Protein AF-A0A7C1UUX0-F1 (afdb_monomer_lite)

Secondary structure (DSSP, 8-state):
-----PPPEE-TTT--EE-HHHHHHH-TTS-HHHHHHHHH-TTPPP--HHHHHHSPPPP----HHHHHHHHHHHHTTS----

Foldseek 3Di:
DPPPQDDWAAAPPPGDTAGLVNQCVVPVVDDPVRSSCQVVDPVHGDHHPVCVVPDDDDPDDDDPVVVVVVVVVVVVPPDPDD

Structure (mmCIF, N/CA/C/O backbone):
data_AF-A0A7C1UUX0-F1
#
_entry.id   AF-A0A7C1UUX0-F1
#
loop_
_atom_site.group_PDB
_atom_site.id
_atom_site.type_symbol
_atom_site.label_atom_id
_atom_site.label_alt_id
_atom_site.label_comp_id
_atom_site.label_asym_id
_atom_site.label_entity_id
_atom_site.label_seq_id
_atom_site.pdbx_PDB_ins_code
_atom_site.Cartn_x
_atom_site.Cartn_y
_atom_site.Cartn_z
_atom_site.occupancy
_atom_site.B_iso_or_equiv
_atom_site.auth_seq_id
_atom_site.auth_comp_id
_atom_site.auth_asym_id
_atom_site.auth_atom_id
_atom_site.pdbx_PDB_model_num
ATOM 1 N N . MET A 1 1 ? 26.025 -1.147 -15.135 1.00 41.34 1 MET A N 1
ATOM 2 C CA . MET A 1 1 ? 24.662 -1.201 -14.565 1.00 41.34 1 MET A CA 1
ATOM 3 C C . MET A 1 1 ? 24.703 -0.696 -13.133 1.00 41.34 1 MET A C 1
ATOM 5 O O . MET A 1 1 ? 25.108 -1.423 -12.234 1.00 41.34 1 MET A O 1
ATOM 9 N N . THR A 1 2 ? 24.378 0.576 -12.925 1.00 42.69 2 THR A N 1
ATOM 10 C CA . THR A 1 2 ? 24.290 1.170 -11.589 1.00 42.69 2 THR A CA 1
ATOM 11 C C . THR A 1 2 ? 23.082 0.565 -10.878 1.00 42.69 2 THR A C 1
ATOM 13 O O . THR A 1 2 ? 21.935 0.821 -11.239 1.00 42.69 2 THR A O 1
ATOM 16 N N . LYS A 1 3 ? 23.328 -0.291 -9.879 1.00 48.03 3 LYS A N 1
ATOM 17 C CA . LYS A 1 3 ? 22.294 -0.713 -8.931 1.00 48.03 3 LYS A CA 1
ATOM 18 C C . LYS A 1 3 ? 21.824 0.553 -8.213 1.00 48.03 3 LYS A C 1
ATOM 20 O O . LYS A 1 3 ? 22.452 0.956 -7.240 1.00 48.03 3 LYS A O 1
ATOM 25 N N . LYS A 1 4 ? 20.766 1.209 -8.708 1.00 59.31 4 LYS A N 1
ATOM 26 C CA . LYS A 1 4 ? 20.034 2.219 -7.931 1.00 59.31 4 LYS A CA 1
ATOM 27 C C . LYS A 1 4 ? 19.659 1.535 -6.617 1.00 59.31 4 LYS A C 1
ATOM 29 O O . LYS A 1 4 ? 18.810 0.642 -6.632 1.00 59.31 4 LYS A O 1
ATOM 34 N N . GLN A 1 5 ? 20.349 1.880 -5.529 1.00 59.06 5 GLN A N 1
ATOM 35 C CA . GLN A 1 5 ? 19.907 1.540 -4.184 1.00 59.06 5 GLN A CA 1
ATOM 36 C C . GLN A 1 5 ? 18.532 2.180 -4.044 1.00 59.06 5 GLN A C 1
ATOM 38 O O . GLN A 1 5 ? 18.401 3.401 -4.091 1.00 59.06 5 GLN A O 1
ATOM 43 N N . LEU A 1 6 ? 17.496 1.347 -4.028 1.00 66.00 6 LEU A N 1
ATOM 44 C CA . LEU A 1 6 ? 16.143 1.834 -3.832 1.00 66.00 6 LEU A CA 1
ATOM 45 C C . LEU A 1 6 ? 16.048 2.347 -2.401 1.00 66.00 6 LEU A C 1
ATOM 47 O O . LEU A 1 6 ? 16.511 1.687 -1.469 1.00 66.00 6 LEU A O 1
ATOM 51 N N . HIS A 1 7 ? 15.501 3.548 -2.263 1.00 78.81 7 HIS A N 1
ATOM 52 C CA . HIS A 1 7 ? 15.308 4.194 -0.977 1.00 78.81 7 HIS A CA 1
ATOM 53 C C . HIS A 1 7 ? 14.306 3.395 -0.132 1.00 78.81 7 HIS A C 1
ATOM 55 O O . HIS A 1 7 ? 13.471 2.660 -0.659 1.00 78.81 7 HIS A O 1
ATOM 61 N N . THR A 1 8 ? 14.401 3.500 1.190 1.00 89.81 8 THR A N 1
ATOM 62 C CA . THR A 1 8 ? 13.382 2.961 2.094 1.00 89.81 8 THR A CA 1
ATOM 63 C C . THR A 1 8 ? 12.172 3.893 2.112 1.00 89.81 8 THR A C 1
ATOM 65 O O . THR A 1 8 ? 12.313 5.116 2.034 1.00 89.81 8 THR A O 1
ATOM 68 N N . ARG A 1 9 ? 10.963 3.332 2.213 1.00 91.31 9 ARG A N 1
ATOM 69 C CA . ARG A 1 9 ? 9.735 4.114 2.436 1.00 91.31 9 ARG A CA 1
ATOM 70 C C . ARG A 1 9 ? 9.170 3.836 3.813 1.00 91.31 9 ARG A C 1
ATOM 72 O O . ARG A 1 9 ? 9.322 2.742 4.336 1.00 91.31 9 ARG A O 1
ATOM 79 N N . LYS A 1 10 ? 8.498 4.823 4.396 1.00 93.69 10 LYS A N 1
ATOM 80 C CA . LYS A 1 10 ? 7.822 4.666 5.684 1.00 93.69 10 LYS A CA 1
ATOM 81 C C . LYS A 1 10 ? 6.417 4.105 5.493 1.00 93.69 10 LYS A C 1
ATOM 83 O O . LYS A 1 10 ? 5.712 4.496 4.561 1.00 93.69 10 LYS A O 1
ATOM 88 N N . CYS A 1 11 ? 6.013 3.212 6.392 1.00 93.62 11 CYS A N 1
ATOM 89 C CA . CYS A 1 11 ? 4.636 2.752 6.501 1.00 93.62 11 CYS A CA 1
ATOM 90 C C . CYS A 1 11 ? 3.703 3.941 6.758 1.00 93.62 11 CYS A C 1
ATOM 92 O O . CYS A 1 11 ? 3.981 4.759 7.630 1.00 93.62 11 CYS A O 1
ATOM 94 N N . GLY A 1 12 ? 2.557 3.986 6.079 1.00 91.12 12 GLY A N 1
ATOM 95 C CA . GLY A 1 12 ? 1.584 5.069 6.249 1.00 91.12 12 GLY A CA 1
ATOM 96 C C . GLY A 1 12 ? 0.884 5.144 7.612 1.00 91.12 12 GLY A C 1
ATOM 97 O O . GLY A 1 12 ? 0.239 6.150 7.872 1.00 91.12 12 GLY A O 1
ATOM 98 N N . ASP A 1 13 ? 0.994 4.109 8.453 1.00 92.81 13 ASP A N 1
ATOM 99 C CA . ASP A 1 13 ? 0.325 4.046 9.760 1.00 92.81 13 ASP A CA 1
ATOM 100 C C . ASP A 1 13 ? 1.333 4.068 10.922 1.00 92.81 13 ASP A C 1
ATOM 102 O O . ASP A 1 13 ? 1.218 4.895 11.817 1.00 92.81 13 ASP A O 1
ATOM 106 N N . CYS A 1 14 ? 2.331 3.173 10.926 1.00 93.62 14 CYS A N 1
ATOM 107 C CA . CYS A 1 14 ? 3.297 3.049 12.030 1.00 93.62 14 CYS A CA 1
ATOM 108 C C . CYS A 1 14 ? 4.674 3.667 11.749 1.00 93.62 14 CYS A C 1
ATOM 110 O O . CYS A 1 14 ? 5.594 3.476 12.539 1.00 93.62 14 CYS A O 1
ATOM 112 N N . GLU A 1 15 ? 4.846 4.324 10.598 1.00 94.12 15 GLU A N 1
ATOM 113 C CA . GLU A 1 15 ? 6.090 4.967 10.141 1.00 94.12 15 GLU A CA 1
ATOM 114 C C . GLU A 1 15 ? 7.335 4.069 10.033 1.00 94.12 15 GLU A C 1
ATOM 116 O O . GLU A 1 15 ? 8.406 4.543 9.649 1.00 94.12 15 GLU A O 1
ATOM 121 N N . LYS A 1 16 ? 7.201 2.763 10.295 1.00 93.69 16 LYS A N 1
ATOM 122 C CA . LYS A 1 16 ? 8.275 1.779 10.145 1.00 93.69 16 LYS A CA 1
ATOM 123 C C . LYS A 1 16 ? 8.861 1.836 8.738 1.00 93.69 16 LYS A C 1
ATOM 125 O O . LYS A 1 16 ? 8.121 1.893 7.755 1.00 93.69 16 LYS A O 1
ATOM 130 N N . GLU A 1 17 ? 10.183 1.770 8.645 1.00 94.19 17 GLU A N 1
ATOM 131 C CA . GLU A 1 17 ? 10.876 1.718 7.364 1.00 94.19 17 GLU A CA 1
ATOM 132 C C . GLU A 1 17 ? 10.672 0.368 6.672 1.00 94.19 17 GLU A C 1
ATOM 134 O O . GLU A 1 17 ? 10.842 -0.704 7.256 1.00 94.19 17 GLU A O 1
ATOM 139 N N . ILE A 1 18 ? 10.310 0.441 5.399 1.00 92.25 18 ILE A N 1
ATOM 140 C CA . ILE A 1 18 ? 10.050 -0.682 4.514 1.00 92.25 18 ILE A CA 1
ATOM 141 C C . ILE A 1 18 ? 11.089 -0.600 3.395 1.00 92.25 18 ILE A C 1
ATOM 143 O O . ILE A 1 18 ? 11.055 0.337 2.591 1.00 92.25 18 ILE A O 1
ATOM 147 N N . PRO A 1 19 ? 12.036 -1.548 3.323 1.00 93.12 19 PRO A N 1
ATOM 148 C CA . PRO A 1 19 ? 12.919 -1.658 2.176 1.00 93.12 19 PRO A CA 1
ATOM 149 C C . PRO A 1 19 ? 12.150 -2.227 0.984 1.00 93.12 19 PRO A C 1
ATOM 151 O O . PRO A 1 19 ? 11.266 -3.069 1.145 1.00 93.12 19 PRO A O 1
ATOM 154 N N . PHE A 1 20 ? 12.542 -1.842 -0.229 1.00 91.38 20 PHE A N 1
ATOM 155 C CA . PHE A 1 20 ? 11.907 -2.327 -1.456 1.00 91.38 20 PHE A CA 1
ATOM 156 C C . PHE A 1 20 ? 11.842 -3.861 -1.557 1.00 91.38 20 PHE A C 1
ATOM 158 O O . PHE A 1 20 ? 10.826 -4.431 -1.942 1.00 91.38 20 PHE A O 1
ATOM 165 N N . GLN A 1 21 ? 12.912 -4.556 -1.158 1.00 90.19 21 GLN A N 1
ATOM 166 C CA . GLN A 1 21 ? 12.915 -6.023 -1.128 1.00 90.19 21 GLN A CA 1
ATOM 167 C C . GLN A 1 21 ? 11.898 -6.594 -0.130 1.00 90.19 21 GLN A C 1
ATOM 169 O O . GLN A 1 21 ? 11.322 -7.648 -0.384 1.00 90.19 21 GLN A O 1
ATOM 174 N N . GLY A 1 22 ? 11.663 -5.898 0.987 1.00 89.50 22 GLY A N 1
ATOM 175 C CA . GLY A 1 22 ? 10.612 -6.248 1.940 1.00 89.50 22 GLY A CA 1
ATOM 176 C C . GLY A 1 22 ? 9.232 -6.110 1.303 1.00 89.50 22 GLY A C 1
ATOM 177 O O . GLY A 1 22 ? 8.455 -7.056 1.334 1.00 89.50 22 GLY A O 1
ATOM 178 N N . PHE A 1 23 ? 8.983 -4.988 0.625 1.00 90.75 23 PHE A N 1
ATOM 179 C CA . PHE A 1 23 ? 7.743 -4.755 -0.117 1.00 90.75 23 PHE A CA 1
ATOM 180 C C . PHE A 1 23 ? 7.463 -5.843 -1.167 1.00 90.75 23 PHE A C 1
ATOM 182 O O . PHE A 1 23 ? 6.348 -6.357 -1.234 1.00 90.75 23 PHE A O 1
ATOM 189 N N . LEU A 1 24 ? 8.470 -6.250 -1.947 1.00 91.44 24 LEU A N 1
ATOM 190 C CA . LEU A 1 24 ? 8.314 -7.331 -2.928 1.00 91.44 24 LEU A CA 1
ATOM 191 C C . LEU A 1 24 ? 8.074 -8.698 -2.284 1.00 91.44 24 LEU A C 1
ATOM 193 O O . LEU A 1 24 ? 7.270 -9.477 -2.788 1.00 91.44 24 LEU A O 1
ATOM 197 N N . ARG A 1 25 ? 8.738 -8.999 -1.160 1.00 89.94 25 ARG A N 1
ATOM 198 C CA . ARG A 1 25 ? 8.507 -10.254 -0.428 1.00 89.94 25 ARG A CA 1
ATOM 199 C C . ARG A 1 25 ? 7.064 -10.349 0.072 1.00 89.94 25 ARG A C 1
ATOM 201 O O . ARG A 1 25 ? 6.497 -11.437 0.069 1.00 89.94 25 ARG A O 1
ATOM 208 N N . GLU A 1 26 ? 6.483 -9.229 0.491 1.00 88.38 26 GLU A N 1
ATOM 209 C CA . GLU A 1 26 ? 5.086 -9.156 0.930 1.00 88.38 26 GLU A CA 1
ATOM 210 C C . GLU A 1 26 ? 4.089 -9.223 -0.243 1.00 88.38 26 GLU A C 1
ATOM 212 O O . GLU A 1 26 ? 2.929 -9.573 -0.037 1.00 88.38 26 GLU A O 1
ATOM 217 N N . ASN A 1 27 ? 4.531 -8.946 -1.476 1.00 88.12 27 ASN A N 1
ATOM 218 C CA . ASN A 1 27 ? 3.691 -8.894 -2.675 1.00 88.12 27 ASN A CA 1
ATOM 219 C C . ASN A 1 27 ? 4.270 -9.768 -3.809 1.00 88.12 27 ASN A C 1
ATOM 221 O O . ASN A 1 27 ? 4.699 -9.242 -4.838 1.00 88.12 27 ASN A O 1
ATOM 225 N N . PRO A 1 28 ? 4.267 -11.108 -3.663 1.00 89.31 28 PRO A N 1
ATOM 226 C CA . PRO A 1 28 ? 4.975 -12.017 -4.572 1.00 89.31 28 PRO A CA 1
ATOM 227 C C . PRO A 1 28 ? 4.390 -12.085 -5.991 1.00 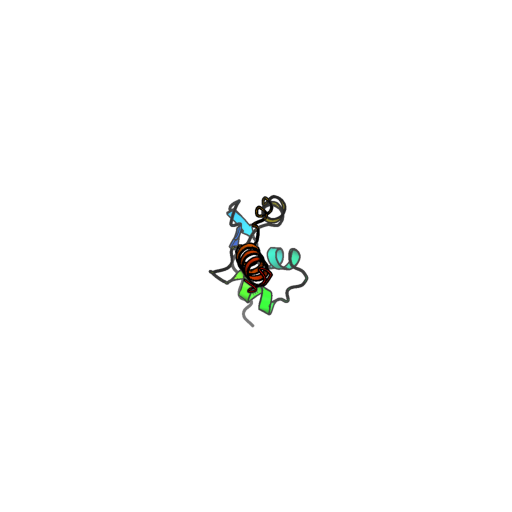89.31 28 PRO A C 1
ATOM 229 O O . PRO A 1 28 ? 5.029 -12.615 -6.894 1.00 89.31 28 PRO A O 1
ATOM 232 N N . THR A 1 29 ? 3.178 -11.571 -6.206 1.00 91.69 29 THR A N 1
ATOM 233 C CA . THR A 1 29 ? 2.533 -11.505 -7.527 1.00 91.69 29 THR A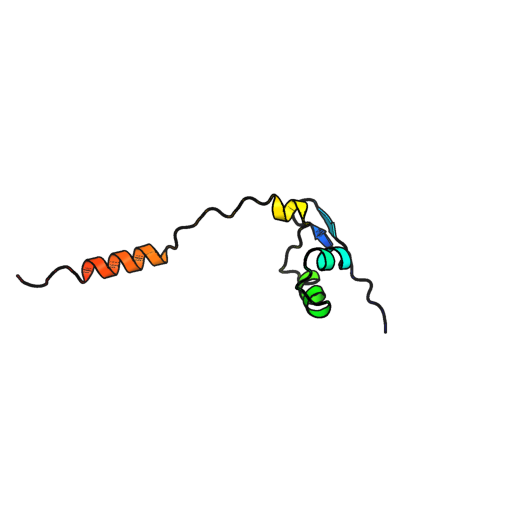 CA 1
ATOM 234 C C . THR A 1 29 ? 3.015 -10.330 -8.378 1.00 91.69 29 THR A C 1
ATOM 236 O O . THR A 1 29 ? 2.634 -10.233 -9.544 1.00 91.69 29 THR A O 1
ATOM 239 N N . ILE A 1 30 ? 3.820 -9.429 -7.808 1.00 91.69 30 ILE A N 1
ATOM 240 C CA . ILE A 1 30 ? 4.321 -8.228 -8.470 1.00 91.69 30 ILE A CA 1
ATOM 241 C C . ILE A 1 30 ? 5.766 -8.472 -8.912 1.00 91.69 30 ILE A C 1
ATOM 243 O O . ILE A 1 30 ? 6.627 -8.854 -8.122 1.00 91.69 30 ILE A O 1
ATOM 247 N N . ASP A 1 31 ? 6.034 -8.235 -10.189 1.00 92.25 31 ASP A N 1
ATOM 248 C CA . ASP A 1 31 ? 7.367 -8.278 -10.774 1.00 92.25 31 ASP A CA 1
ATOM 249 C C . ASP A 1 31 ? 8.221 -7.069 -10.347 1.00 92.25 31 ASP A C 1
ATOM 251 O O . ASP A 1 31 ? 7.721 -6.045 -9.886 1.00 92.25 31 ASP A O 1
ATOM 255 N N . ASN A 1 32 ? 9.545 -7.170 -10.495 1.00 90.44 32 ASN A N 1
ATOM 256 C CA . AS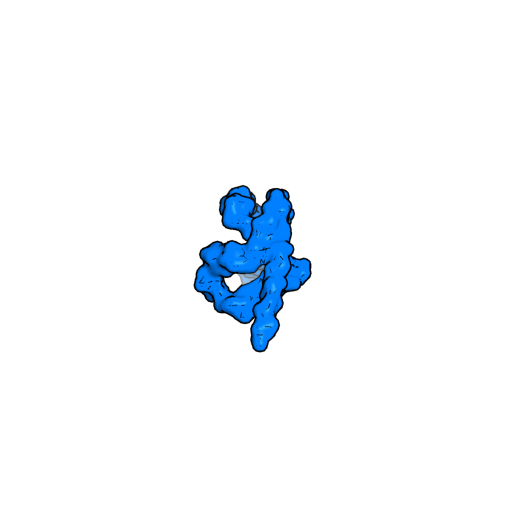N A 1 32 ? 10.471 -6.136 -10.019 1.00 90.44 32 ASN A CA 1
ATOM 257 C C . ASN A 1 32 ? 10.239 -4.756 -10.655 1.00 90.44 32 ASN A C 1
ATOM 259 O O . ASN A 1 32 ? 10.442 -3.748 -9.978 1.00 90.44 32 ASN A O 1
ATOM 263 N N . GLU A 1 33 ? 9.880 -4.697 -11.939 1.00 90.56 33 GLU A N 1
ATOM 264 C CA . GLU A 1 33 ? 9.695 -3.431 -12.661 1.00 90.56 33 GLU A CA 1
ATOM 265 C C . GLU A 1 33 ? 8.431 -2.736 -12.172 1.00 90.56 33 GLU A C 1
ATOM 267 O O . GLU A 1 33 ? 8.503 -1.639 -11.614 1.00 90.56 33 GLU A O 1
ATOM 272 N N . ARG A 1 34 ? 7.296 -3.438 -12.229 1.00 91.19 34 ARG A N 1
ATOM 273 C CA . ARG A 1 34 ? 6.028 -2.934 -11.696 1.00 91.19 34 ARG A CA 1
ATOM 274 C C . ARG A 1 34 ? 6.102 -2.616 -10.207 1.00 91.19 34 ARG A C 1
ATOM 276 O O . ARG A 1 34 ? 5.495 -1.654 -9.740 1.00 91.19 34 ARG A O 1
ATOM 283 N N . GLY A 1 35 ? 6.847 -3.416 -9.450 1.00 91.56 35 GLY A N 1
ATOM 284 C CA . GLY A 1 35 ? 7.087 -3.185 -8.035 1.00 91.56 35 GLY A CA 1
ATOM 285 C C . GLY A 1 35 ? 7.753 -1.840 -7.792 1.00 91.56 35 GLY A C 1
ATOM 286 O O . GLY A 1 35 ? 7.313 -1.119 -6.899 1.00 91.56 35 GLY A O 1
ATOM 287 N N . ARG A 1 36 ? 8.771 -1.476 -8.586 1.00 91.06 36 ARG A N 1
ATOM 288 C CA . ARG A 1 36 ? 9.439 -0.167 -8.479 1.00 91.06 36 ARG A CA 1
ATOM 289 C C . ARG A 1 36 ? 8.473 0.967 -8.772 1.00 91.06 36 ARG A C 1
ATOM 291 O O . ARG A 1 36 ? 8.401 1.891 -7.973 1.00 91.06 36 ARG A O 1
ATOM 298 N N . ASP A 1 37 ? 7.692 0.862 -9.843 1.00 91.25 37 ASP A N 1
ATOM 299 C CA . ASP A 1 37 ? 6.730 1.906 -10.212 1.00 91.25 37 ASP A CA 1
ATOM 300 C C . ASP A 1 37 ? 5.693 2.142 -9.106 1.00 91.25 37 ASP A C 1
ATOM 302 O O . ASP A 1 37 ? 5.364 3.282 -8.775 1.00 91.25 37 ASP A O 1
ATOM 306 N N . LEU A 1 38 ? 5.198 1.063 -8.491 1.00 91.38 38 LEU A N 1
ATOM 307 C CA . LEU A 1 38 ? 4.250 1.150 -7.380 1.00 91.38 38 LEU A CA 1
ATOM 308 C C . LEU A 1 38 ? 4.905 1.698 -6.111 1.00 91.38 38 LEU A C 1
ATOM 310 O O . LEU A 1 38 ? 4.309 2.520 -5.412 1.00 91.38 38 LEU A O 1
ATOM 314 N N . PHE A 1 39 ? 6.119 1.242 -5.811 1.00 91.31 39 PHE A N 1
ATOM 315 C CA . PHE A 1 39 ? 6.837 1.625 -4.605 1.00 91.31 39 PHE A CA 1
ATOM 316 C C . PHE A 1 39 ? 7.316 3.075 -4.658 1.00 91.31 39 PHE A C 1
ATOM 318 O O . PHE A 1 39 ? 7.229 3.761 -3.648 1.00 91.31 39 PHE A O 1
ATOM 325 N N . ASP A 1 40 ? 7.729 3.580 -5.818 1.00 89.75 40 ASP A N 1
ATOM 326 C CA . ASP A 1 40 ? 8.177 4.967 -5.995 1.00 89.75 40 ASP A CA 1
ATOM 327 C C . ASP A 1 40 ? 7.008 5.939 -6.257 1.00 89.75 40 ASP A C 1
ATOM 329 O O . ASP A 1 40 ? 7.190 7.158 -6.241 1.00 89.75 40 ASP A O 1
ATOM 333 N N . SER A 1 41 ? 5.785 5.432 -6.462 1.00 90.38 41 SER A N 1
ATOM 334 C CA . SER A 1 41 ? 4.618 6.276 -6.721 1.00 90.38 41 SER A CA 1
ATOM 335 C C . SER A 1 41 ? 4.267 7.158 -5.510 1.00 90.38 41 SER A C 1
ATOM 337 O O . SER A 1 41 ? 3.978 6.633 -4.425 1.00 90.38 41 SER A O 1
ATOM 339 N N . PRO A 1 42 ? 4.185 8.495 -5.676 1.00 87.69 42 PRO A N 1
ATOM 340 C CA . PRO A 1 42 ? 3.782 9.405 -4.602 1.00 87.69 42 PRO A CA 1
ATOM 341 C C . PRO A 1 42 ? 2.288 9.295 -4.267 1.00 87.69 42 PRO A C 1
ATOM 343 O O . PRO A 1 42 ? 1.856 9.731 -3.205 1.00 87.69 42 PRO A O 1
ATOM 346 N N . ILE A 1 43 ? 1.495 8.706 -5.167 1.00 91.19 43 ILE A N 1
ATOM 347 C CA . ILE A 1 43 ? 0.047 8.520 -5.004 1.00 91.19 43 ILE A CA 1
ATOM 348 C C . ILE A 1 43 ? -0.239 7.310 -4.105 1.00 91.19 43 ILE A C 1
ATOM 350 O O . ILE A 1 43 ? -1.267 7.253 -3.431 1.00 91.19 43 ILE A O 1
ATOM 354 N N . ILE A 1 44 ? 0.669 6.332 -4.092 1.00 89.44 44 ILE A N 1
ATOM 355 C CA . ILE A 1 44 ? 0.496 5.086 -3.354 1.00 89.44 44 ILE A CA 1
ATOM 356 C C . ILE A 1 44 ? 1.118 5.225 -1.968 1.00 89.44 44 ILE A C 1
ATOM 358 O O . ILE A 1 44 ? 2.294 5.562 -1.801 1.00 89.44 44 ILE A O 1
ATOM 362 N N . THR A 1 45 ? 0.311 4.924 -0.954 1.00 91.06 45 THR A N 1
ATOM 363 C CA . THR A 1 45 ? 0.781 4.749 0.417 1.00 91.06 45 THR A CA 1
ATOM 364 C C . THR A 1 45 ? 1.182 3.294 0.627 1.00 91.06 45 THR A C 1
ATOM 366 O O . THR A 1 45 ? 0.375 2.389 0.416 1.00 91.06 45 THR A O 1
ATOM 369 N N . VAL A 1 46 ? 2.425 3.074 1.051 1.00 91.81 46 VAL A N 1
ATOM 370 C CA . VAL A 1 46 ? 2.939 1.743 1.387 1.00 91.81 46 VAL A CA 1
ATOM 371 C C . VAL A 1 46 ? 2.623 1.446 2.852 1.00 91.81 46 VAL A C 1
ATOM 373 O O . VAL A 1 46 ? 2.754 2.314 3.717 1.00 91.81 46 VAL A O 1
ATOM 376 N N . TYR A 1 47 ? 2.208 0.216 3.133 1.00 92.19 47 TYR A N 1
ATOM 377 C CA . TYR A 1 47 ? 1.925 -0.264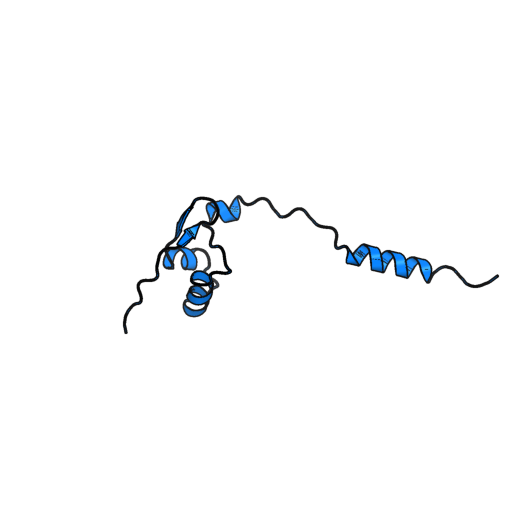 4.482 1.00 92.19 47 TYR A CA 1
ATOM 378 C C . TYR A 1 47 ? 2.772 -1.494 4.767 1.00 92.19 47 TYR A C 1
ATOM 380 O O . TYR A 1 47 ? 3.018 -2.282 3.859 1.00 92.19 47 TYR A O 1
ATOM 388 N N . CYS A 1 48 ? 3.203 -1.667 6.016 1.00 91.62 48 CYS A N 1
ATOM 389 C CA . CYS A 1 48 ? 3.743 -2.948 6.443 1.00 91.62 48 CYS A CA 1
ATOM 390 C C . CYS A 1 48 ? 2.597 -3.958 6.577 1.00 91.62 48 CYS A C 1
ATOM 392 O O . CYS A 1 48 ? 1.443 -3.584 6.829 1.00 91.62 48 CYS A O 1
ATOM 394 N N . THR A 1 49 ? 2.928 -5.238 6.454 1.00 90.44 49 THR A N 1
ATOM 395 C CA . THR A 1 49 ? 1.984 -6.356 6.609 1.00 90.44 49 THR A CA 1
ATOM 396 C C . THR A 1 49 ? 1.115 -6.257 7.862 1.00 90.44 49 THR A C 1
ATOM 398 O O . THR A 1 49 ? -0.102 -6.408 7.781 1.00 90.44 49 THR A O 1
ATOM 401 N N . GLU A 1 50 ? 1.700 -5.944 9.018 1.00 91.44 50 GLU A N 1
ATOM 402 C CA . GLU A 1 50 ? 0.951 -5.854 10.277 1.00 91.44 50 GLU A CA 1
ATOM 403 C C . GLU A 1 50 ? -0.122 -4.756 10.262 1.00 91.44 50 GLU A C 1
ATOM 405 O O . GLU A 1 50 ? -1.254 -4.996 10.685 1.00 91.44 50 GLU A O 1
ATOM 410 N N . CYS A 1 51 ? 0.215 -3.557 9.777 1.00 91.81 51 CYS A N 1
ATOM 411 C CA . CYS A 1 51 ? -0.733 -2.444 9.693 1.00 91.81 51 CYS A CA 1
ATOM 412 C C . CYS A 1 51 ? -1.802 -2.703 8.634 1.00 91.81 51 CYS A C 1
ATOM 414 O O . CYS A 1 51 ? -2.977 -2.427 8.870 1.00 91.81 51 CYS A O 1
ATOM 416 N N . PHE A 1 52 ? -1.414 -3.287 7.499 1.00 89.50 52 PHE A N 1
ATOM 417 C CA . PHE A 1 52 ? -2.355 -3.642 6.444 1.00 89.50 52 PHE A CA 1
ATOM 418 C C . PHE A 1 52 ? -3.416 -4.635 6.938 1.00 89.50 52 PHE A C 1
ATOM 420 O O . PHE A 1 52 ? -4.605 -4.420 6.708 1.00 89.50 52 PHE A O 1
ATOM 427 N N . LEU A 1 53 ? -3.003 -5.677 7.667 1.00 89.38 53 LEU A N 1
ATOM 428 C CA . LEU A 1 53 ? -3.902 -6.722 8.170 1.00 89.38 53 LEU A CA 1
ATOM 429 C C . LEU A 1 53 ? -4.785 -6.265 9.336 1.00 89.38 53 LEU A C 1
ATOM 431 O O . LEU A 1 53 ? -5.902 -6.751 9.484 1.00 89.38 53 LEU A O 1
ATOM 435 N N . LYS A 1 54 ? -4.308 -5.332 10.167 1.00 90.94 54 LYS A N 1
ATOM 436 C CA . LYS A 1 54 ? -5.092 -4.771 11.282 1.00 90.94 54 LYS A CA 1
ATOM 437 C C . LYS A 1 54 ? -6.059 -3.674 10.844 1.00 90.94 54 LYS A C 1
ATOM 439 O O . LYS A 1 54 ? -6.809 -3.155 11.673 1.00 90.94 54 LYS A O 1
ATOM 444 N N . ARG A 1 55 ? -6.032 -3.275 9.571 1.00 85.25 55 ARG A N 1
ATOM 445 C CA . ARG A 1 55 ? -6.863 -2.179 9.092 1.00 85.25 55 ARG A CA 1
ATOM 446 C C . ARG A 1 55 ? -8.333 -2.596 9.143 1.00 85.25 55 ARG A C 1
ATOM 448 O O . ARG A 1 55 ? -8.678 -3.624 8.563 1.00 85.25 55 ARG A O 1
ATOM 455 N N . PRO A 1 56 ? -9.208 -1.814 9.801 1.00 86.81 56 PRO A N 1
ATOM 456 C CA . PRO A 1 56 ? -10.618 -2.152 9.855 1.00 86.81 56 PRO A CA 1
ATOM 457 C C . PRO A 1 56 ? -11.177 -2.217 8.436 1.00 86.81 56 PRO A C 1
ATOM 459 O O . PRO A 1 56 ? -10.882 -1.357 7.595 1.00 86.81 56 PRO A O 1
ATOM 462 N N . GLU A 1 57 ? -11.990 -3.237 8.173 1.00 83.06 57 GLU A N 1
ATOM 463 C CA . GLU A 1 57 ? -12.677 -3.351 6.897 1.00 83.06 57 GLU A CA 1
ATOM 464 C C . GLU A 1 57 ? -13.499 -2.089 6.645 1.00 83.06 57 GLU A C 1
ATOM 466 O O . GLU A 1 57 ? -14.146 -1.533 7.541 1.00 83.06 57 GLU A O 1
ATOM 471 N N . LYS A 1 58 ? -13.461 -1.604 5.400 1.00 80.38 58 LYS A N 1
ATOM 472 C CA . LYS A 1 58 ? -14.280 -0.454 5.029 1.00 80.38 58 LYS A CA 1
ATOM 473 C C . LYS A 1 58 ? -15.742 -0.816 5.286 1.00 80.38 58 LYS A C 1
ATOM 475 O O . LYS A 1 58 ? -16.189 -1.851 4.791 1.00 80.38 58 LYS A O 1
ATOM 480 N N . PRO A 1 59 ? -16.503 0.043 5.988 1.00 83.25 59 PRO A N 1
ATOM 481 C CA . PRO A 1 59 ? -17.902 -0.237 6.250 1.00 83.25 59 PRO A CA 1
ATOM 482 C C . PRO A 1 59 ? -18.623 -0.448 4.924 1.00 83.25 59 PRO A C 1
ATOM 484 O O . PRO A 1 59 ? -18.412 0.304 3.962 1.00 83.25 59 PRO A O 1
ATOM 487 N N . TYR A 1 60 ? -19.477 -1.468 4.880 1.00 80.44 60 TYR A N 1
ATOM 488 C CA . TYR A 1 60 ? -20.291 -1.742 3.709 1.00 80.44 60 TYR A CA 1
ATOM 489 C C . TYR A 1 60 ? -21.125 -0.504 3.371 1.00 80.44 60 TYR A C 1
ATOM 491 O O . TYR A 1 60 ? -21.992 -0.077 4.133 1.00 80.44 60 TYR A O 1
ATOM 499 N N . LYS A 1 61 ? -20.859 0.095 2.209 1.00 77.50 61 LYS A N 1
ATOM 500 C CA . LYS A 1 61 ? -21.672 1.188 1.682 1.00 77.50 61 LYS A CA 1
ATOM 501 C C . LYS A 1 61 ? -22.668 0.601 0.700 1.00 77.50 61 LYS A C 1
ATOM 503 O O . LYS A 1 61 ? -22.289 0.162 -0.385 1.00 77.50 61 LYS A O 1
ATOM 508 N N . THR A 1 62 ? -23.951 0.650 1.052 1.00 73.31 62 THR A N 1
ATOM 509 C CA . THR A 1 62 ? -25.025 0.350 0.101 1.00 73.31 62 THR A CA 1
ATOM 510 C C . THR A 1 62 ? -24.866 1.253 -1.116 1.00 73.31 62 THR A C 1
ATOM 512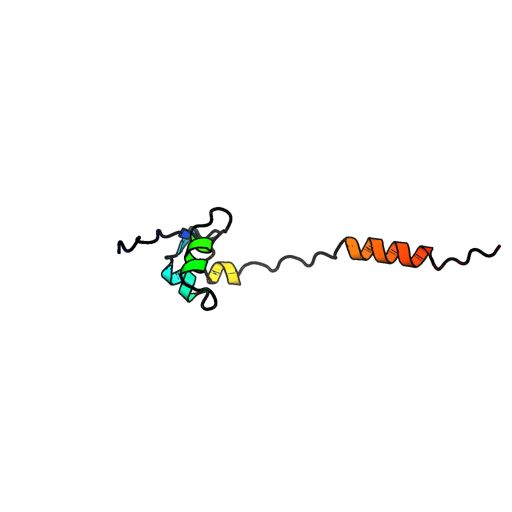 O O . THR A 1 62 ? -24.867 2.482 -0.999 1.00 73.31 62 THR A O 1
ATOM 515 N N . ASN A 1 63 ? -24.711 0.647 -2.288 1.00 72.94 63 ASN A N 1
ATOM 516 C CA . ASN A 1 63 ? -24.484 1.363 -3.532 1.00 72.94 63 ASN A CA 1
ATOM 517 C C . ASN A 1 63 ? -25.680 2.295 -3.816 1.00 72.94 63 ASN A C 1
ATOM 519 O O . ASN A 1 63 ? -26.794 1.823 -4.045 1.00 72.94 63 ASN A O 1
ATOM 523 N N . ARG A 1 64 ? -25.476 3.623 -3.804 1.00 61.69 64 ARG A N 1
ATOM 524 C CA . ARG A 1 64 ? -26.548 4.618 -4.040 1.00 61.69 64 ARG A CA 1
ATOM 525 C C . ARG A 1 64 ? -27.317 4.348 -5.343 1.00 61.69 64 ARG A C 1
ATOM 527 O O . ARG A 1 64 ? -28.517 4.607 -5.399 1.00 61.69 64 ARG A O 1
ATOM 534 N N . ARG A 1 65 ? -26.661 3.782 -6.370 1.00 62.66 65 ARG A N 1
ATOM 535 C CA . ARG A 1 65 ? -27.294 3.421 -7.655 1.00 62.66 65 ARG A CA 1
ATOM 536 C C . ARG A 1 65 ? -28.384 2.353 -7.526 1.00 62.66 65 ARG A C 1
ATOM 538 O O . ARG A 1 65 ? -29.348 2.403 -8.287 1.00 62.66 65 ARG A O 1
ATOM 545 N N . TYR A 1 66 ? -28.284 1.451 -6.548 1.00 60.62 66 TYR A N 1
ATOM 546 C CA . TYR A 1 66 ? -29.290 0.409 -6.322 1.00 60.62 66 TYR A CA 1
ATOM 547 C C . TYR A 1 66 ? -30.662 1.013 -5.969 1.00 60.62 66 TYR A C 1
ATOM 549 O O . TYR A 1 66 ? -31.688 0.580 -6.492 1.00 60.62 66 TYR A O 1
ATOM 557 N N . TYR A 1 67 ? -30.692 2.076 -5.155 1.00 58.50 67 TYR A N 1
ATOM 558 C CA . TYR A 1 67 ? -31.943 2.737 -4.762 1.00 58.50 67 TYR A CA 1
ATOM 559 C C . TYR A 1 67 ? -32.628 3.474 -5.916 1.00 58.50 67 TYR A C 1
ATOM 561 O O . TYR A 1 67 ? -33.854 3.424 -6.022 1.00 58.50 67 TYR A O 1
ATOM 569 N N . TYR A 1 68 ? -31.862 4.125 -6.797 1.00 56.41 68 TYR A N 1
ATOM 570 C CA . TYR A 1 68 ? -32.436 4.813 -7.955 1.00 56.41 68 TYR A CA 1
ATOM 571 C C . TYR A 1 68 ? -33.054 3.817 -8.943 1.00 56.41 68 TYR A C 1
ATOM 573 O O . TYR A 1 68 ? -34.223 3.973 -9.286 1.00 56.41 68 TYR A O 1
ATOM 581 N N . GLN A 1 69 ? -32.356 2.732 -9.306 1.00 57.38 69 GLN A N 1
ATOM 582 C CA . GLN A 1 69 ? -32.923 1.693 -10.184 1.00 57.38 69 GLN A CA 1
ATOM 583 C C . GLN A 1 69 ? -34.183 1.037 -9.600 1.00 57.38 69 GLN A C 1
ATOM 585 O O . GLN A 1 69 ? -35.141 0.781 -10.332 1.00 57.38 69 GLN A O 1
ATOM 590 N N . LYS A 1 70 ? -34.222 0.803 -8.281 1.00 56.62 70 LYS A N 1
ATOM 591 C CA . LYS A 1 70 ? -35.386 0.199 -7.614 1.00 56.62 70 LYS A CA 1
ATOM 592 C C . LYS A 1 70 ? -36.603 1.135 -7.580 1.00 56.62 70 LYS A C 1
ATOM 594 O O . LYS A 1 70 ? -37.732 0.651 -7.597 1.00 56.62 70 LYS A O 1
ATOM 599 N N . ARG A 1 71 ? -36.398 2.460 -7.545 1.00 56.75 71 ARG A N 1
ATOM 600 C CA . ARG A 1 71 ? -37.485 3.456 -7.617 1.00 56.75 71 ARG A CA 1
ATOM 601 C C . ARG A 1 71 ? -38.063 3.603 -9.024 1.00 56.75 71 ARG A C 1
ATOM 603 O O . ARG A 1 71 ? -39.279 3.716 -9.131 1.00 56.75 71 ARG A O 1
ATOM 610 N N . TYR A 1 72 ? -37.236 3.563 -10.071 1.00 56.00 72 TYR A N 1
ATOM 611 C CA . TYR A 1 72 ? -37.728 3.641 -11.455 1.00 56.00 72 TYR A CA 1
ATOM 612 C C . TYR A 1 72 ? -38.567 2.410 -11.827 1.00 56.00 72 TYR A C 1
ATOM 614 O O . TYR A 1 72 ? -39.716 2.571 -12.220 1.00 56.00 72 TYR A O 1
ATOM 622 N N . L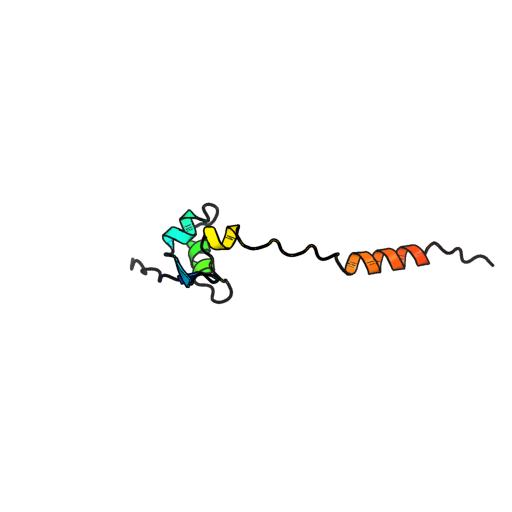YS A 1 73 ? -38.101 1.192 -11.509 1.00 54.19 73 LYS A N 1
ATOM 623 C CA . LYS A 1 73 ? -38.869 -0.045 -11.765 1.00 54.19 73 LYS A CA 1
ATOM 624 C C . LYS A 1 73 ? -40.229 -0.129 -11.055 1.00 54.19 73 LYS A C 1
ATOM 626 O O . LYS A 1 73 ? -41.080 -0.903 -11.471 1.00 54.19 73 LYS A O 1
ATOM 631 N N . LYS A 1 74 ? -40.447 0.624 -9.969 1.00 54.34 74 LYS A N 1
ATOM 632 C CA . LYS A 1 74 ? -41.750 0.664 -9.277 1.00 54.34 74 LYS A CA 1
ATOM 633 C C . LYS A 1 74 ? -42.755 1.618 -9.926 1.00 54.34 74 LYS A C 1
ATOM 635 O O . LYS A 1 74 ? -43.945 1.446 -9.693 1.00 54.34 74 LYS A O 1
ATOM 640 N N . ARG A 1 75 ? -42.302 2.616 -10.693 1.00 53.78 75 ARG A N 1
ATOM 641 C CA . ARG A 1 75 ? -43.200 3.552 -11.391 1.00 53.78 75 ARG A CA 1
ATOM 642 C C . ARG A 1 75 ? -43.757 2.950 -12.679 1.00 53.78 75 ARG A C 1
ATOM 644 O O . ARG A 1 75 ? -44.922 3.173 -12.973 1.00 53.78 75 ARG A O 1
ATOM 651 N N . ASP A 1 76 ? -42.981 2.106 -13.352 1.00 55.97 76 ASP A N 1
ATOM 652 C CA . ASP A 1 76 ? -43.388 1.464 -14.612 1.00 55.97 76 ASP A CA 1
ATOM 653 C C . ASP A 1 76 ? -44.438 0.345 -14.428 1.00 55.97 76 ASP A C 1
ATOM 655 O O . ASP A 1 76 ? -44.985 -0.160 -15.402 1.00 55.97 76 ASP A O 1
ATOM 659 N N . HIS A 1 77 ? -44.748 -0.038 -13.181 1.00 55.22 77 HIS A N 1
ATOM 660 C CA . HIS A 1 77 ? -45.767 -1.041 -12.843 1.00 55.22 77 HIS A CA 1
ATOM 661 C C . HIS A 1 77 ? -47.104 -0.451 -12.355 1.00 55.22 77 HIS A C 1
ATOM 663 O O . HIS A 1 77 ? -47.993 -1.215 -11.981 1.00 55.22 77 HIS A O 1
ATOM 669 N N . GLN A 1 78 ? -47.289 0.875 -12.353 1.00 56.28 78 GLN A N 1
ATOM 670 C CA . GLN A 1 78 ? -48.626 1.455 -12.181 1.00 56.28 78 GLN A CA 1
ATOM 671 C C . GLN A 1 78 ? -49.329 1.501 -13.540 1.00 56.28 78 GLN A C 1
ATOM 673 O O . GLN A 1 78 ? -48.975 2.294 -14.408 1.00 56.28 78 GLN A O 1
ATOM 678 N N . SER A 1 79 ? -50.314 0.620 -13.724 1.00 57.75 79 SER A N 1
ATOM 679 C CA . SER A 1 79 ? -51.160 0.566 -14.914 1.00 57.75 79 SER A CA 1
ATOM 680 C C . SER A 1 79 ? -51.830 1.917 -15.164 1.00 57.75 79 SER A C 1
ATOM 682 O O . SER A 1 79 ? -52.650 2.370 -14.363 1.00 57.75 79 SER A O 1
ATOM 684 N N . ILE A 1 80 ? -51.507 2.537 -16.298 1.00 58.38 80 ILE A N 1
ATOM 685 C CA . ILE A 1 80 ? -52.251 3.667 -16.859 1.00 58.38 80 ILE A CA 1
ATOM 686 C C . ILE A 1 80 ? -53.521 3.092 -17.496 1.00 58.38 80 ILE A C 1
ATOM 688 O O . ILE A 1 80 ? -53.604 2.949 -18.706 1.00 58.38 80 ILE A O 1
ATOM 692 N N . PHE A 1 81 ? -54.489 2.700 -16.675 1.00 53.81 81 PHE A N 1
ATOM 693 C CA . PHE A 1 81 ? -55.864 2.501 -17.121 1.00 53.81 81 PHE A CA 1
ATOM 694 C C . PHE A 1 81 ? -56.775 3.087 -16.038 1.00 53.81 81 PHE A C 1
ATOM 696 O O . PHE A 1 81 ? -56.901 2.529 -14.948 1.00 53.81 81 PHE A O 1
ATOM 703 N N . LYS A 1 82 ? -57.305 4.278 -16.332 1.00 45.84 82 LYS A N 1
ATOM 704 C CA . LYS A 1 82 ? -58.533 4.828 -15.755 1.00 45.84 82 LYS A CA 1
ATOM 705 C C . LYS A 1 82 ? -59.641 4.610 -16.769 1.00 45.84 82 LYS A C 1
ATOM 707 O O . LYS A 1 82 ? -59.323 4.749 -17.972 1.00 45.84 82 LYS A O 1
#

pLDDT: mean 78.97, std 16.32, range [41.34, 94.19]

Sequence (82 aa):
MTKKQLHTRKCGDCEKEIPFQGFLRENPTIDNERGRDLFDSPIITVYCTECFLKRPEKPYKTNRRYYYQKRYKKRDHQSIFK

Radius of gyration: 23.32 Å; chains: 1; bounding box: 83×21×29 Å